Protein AF-A0AAD8A3L3-F1 (afdb_monomer)

Solvent-accessible surface area (backbone atoms only — not comparable to full-atom values): 3882 Å² total; per-residue (Å²): 132,84,84,83,89,83,84,90,77,82,88,74,84,66,97,54,66,86,72,51,85,49,67,69,59,44,50,53,49,50,53,45,53,54,48,28,43,77,70,58,76,44,82,71,54,68,69,56,50,52,53,54,50,53,65,74,74,107

Foldseek 3Di:
DDDDDDDDADPDDDPDLVPPPDPVVSVRVLVRVLVCPVVVVDDDDPVVVVVNVVVVVD

Mean predicted aligned error: 3.93 Å

Organism: Diploptera punctata (NCBI:txid6984)

Radius of gyration: 13.93 Å; Cα contacts (8 Å, |Δi|>4): 21; chains: 1; bounding box: 42×30×22 Å

InterPro domains:
  IPR000299 FERM domain [PS50057] (1-58)
  IPR019748 FERM central domain [PF00373] (19-58)
  IPR019748 FERM central domain [cd14473] (25-58)
  IPR035963 FERM superfamily, second domain [SSF47031] (10-58)

Sequence (58 aa):
TDPFTLYFGVKFYAADPCKLLEEITRYQFFLQVKQDILQGRLPVTFDLAAELGSYVVQ

Secondary structure (DSSP, 8-state):
-PPPP-----SS--S-GGG---HHHHHHHHHHHHHHHHTTSS---HHHHHHHHHHHH-

pLDDT: mean 93.17, std 4.18, range [72.19, 97.94]

Structure (mmCIF, N/CA/C/O backbone):
data_AF-A0AAD8A3L3-F1
#
_entry.id   AF-A0AAD8A3L3-F1
#
loop_
_atom_site.group_PDB
_atom_site.id
_atom_site.type_symbol
_atom_site.label_atom_id
_atom_site.label_alt_id
_atom_site.label_comp_id
_atom_site.label_asym_id
_atom_site.label_entity_id
_atom_site.label_seq_id
_atom_site.pdbx_PDB_ins_code
_atom_site.Cartn_x
_atom_site.Cartn_y
_atom_site.Cartn_z
_atom_site.occupancy
_atom_site.B_iso_or_equiv
_atom_site.auth_seq_id
_atom_site.auth_comp_id
_atom_site.auth_asym_id
_atom_site.auth_atom_id
_atom_site.pdbx_PDB_model_num
ATOM 1 N N . THR A 1 1 ? -28.004 -13.755 12.859 1.00 72.19 1 THR A N 1
ATOM 2 C CA . THR A 1 1 ? -27.448 -12.790 11.892 1.00 72.19 1 THR A CA 1
ATOM 3 C C . THR A 1 1 ? -25.951 -12.892 11.994 1.00 72.19 1 THR A C 1
ATOM 5 O O . THR A 1 1 ? -25.415 -12.592 13.054 1.00 72.19 1 THR A O 1
ATOM 8 N N . ASP A 1 2 ? -25.298 -13.409 10.958 1.00 80.75 2 ASP A N 1
ATOM 9 C CA . ASP A 1 2 ? -23.837 -13.501 10.941 1.00 80.75 2 ASP A CA 1
ATOM 10 C C . ASP A 1 2 ? -23.217 -12.092 10.905 1.00 80.75 2 ASP A C 1
ATOM 12 O O . ASP A 1 2 ? -23.813 -11.178 10.323 1.00 80.75 2 ASP A O 1
ATOM 16 N N . PRO A 1 3 ? -22.065 -11.870 11.559 1.00 89.81 3 PRO A N 1
ATOM 17 C CA . PRO A 1 3 ? -21.435 -10.557 11.610 1.00 89.81 3 PRO A CA 1
ATOM 18 C C . PRO A 1 3 ? -20.899 -10.132 10.235 1.00 89.81 3 PRO A C 1
ATOM 20 O O . PRO A 1 3 ? -20.295 -10.923 9.513 1.00 89.81 3 PRO A O 1
ATOM 23 N N . PHE A 1 4 ? -21.075 -8.853 9.889 1.00 91.81 4 PHE A N 1
ATOM 24 C CA . PHE A 1 4 ? -20.493 -8.274 8.677 1.00 91.81 4 PHE A CA 1
ATOM 25 C C . PHE A 1 4 ? -18.987 -8.050 8.853 1.00 91.81 4 PHE A C 1
ATOM 27 O O . PHE A 1 4 ? -18.555 -7.414 9.815 1.00 91.81 4 PHE A O 1
ATOM 34 N N . THR A 1 5 ? -18.182 -8.521 7.899 1.00 92.75 5 THR A N 1
ATOM 35 C CA . THR A 1 5 ? -16.748 -8.208 7.836 1.00 92.75 5 THR A CA 1
ATOM 36 C C . THR A 1 5 ? -16.537 -6.904 7.073 1.00 92.75 5 THR A C 1
ATOM 38 O O . THR A 1 5 ? -16.856 -6.812 5.889 1.00 92.75 5 THR A O 1
ATOM 41 N N . LEU A 1 6 ? -15.984 -5.897 7.749 1.00 92.00 6 LEU A N 1
ATOM 42 C CA . LEU A 1 6 ? -15.605 -4.618 7.152 1.00 92.00 6 LEU A CA 1
ATOM 43 C C . LEU A 1 6 ? -14.082 -4.524 7.059 1.00 92.00 6 LEU A C 1
ATOM 45 O O . LEU A 1 6 ? -13.372 -4.969 7.958 1.00 92.00 6 LEU A O 1
ATOM 49 N N . TYR A 1 7 ? -13.590 -3.914 5.983 1.00 89.75 7 TYR A N 1
ATOM 50 C CA . TYR A 1 7 ? -12.171 -3.631 5.791 1.00 89.75 7 TYR A CA 1
ATOM 51 C C . TYR A 1 7 ? -11.955 -2.121 5.743 1.00 89.75 7 TYR A C 1
ATOM 53 O O . TYR A 1 7 ? -12.596 -1.416 4.962 1.00 89.75 7 TYR A O 1
ATOM 61 N N . PHE A 1 8 ? -11.049 -1.636 6.585 1.00 90.38 8 PHE A N 1
ATOM 62 C CA .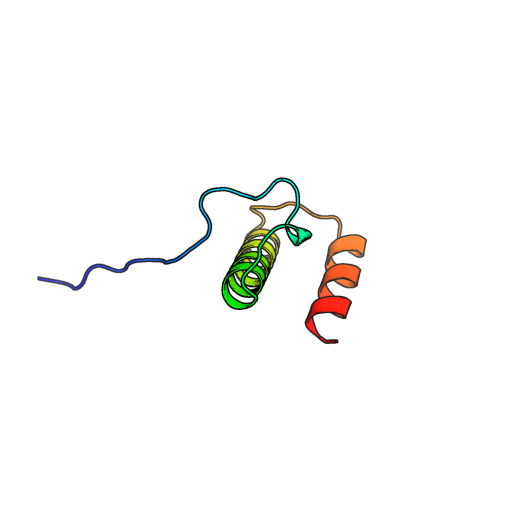 PHE A 1 8 ? -10.569 -0.264 6.537 1.00 90.38 8 PHE A CA 1
ATOM 63 C C . PHE A 1 8 ? -9.345 -0.199 5.623 1.00 90.38 8 PHE A C 1
ATOM 65 O O . PHE A 1 8 ? -8.395 -0.952 5.819 1.00 90.38 8 PHE A O 1
ATOM 72 N N . GLY A 1 9 ? -9.369 0.695 4.636 1.00 91.75 9 GLY A N 1
ATOM 73 C CA . GLY A 1 9 ? -8.273 0.851 3.685 1.00 91.75 9 GLY A CA 1
ATOM 74 C C . GLY A 1 9 ? -8.360 2.149 2.896 1.00 91.75 9 GLY A C 1
ATOM 75 O O . GLY A 1 9 ? -9.348 2.887 2.969 1.00 91.75 9 GLY A O 1
ATOM 76 N N . VAL A 1 10 ? -7.310 2.430 2.131 1.00 93.69 10 VAL A N 1
ATOM 77 C CA . VAL A 1 10 ? -7.214 3.647 1.320 1.00 93.69 10 VAL A CA 1
ATOM 78 C C . VAL A 1 10 ? -7.971 3.448 0.013 1.00 93.69 10 VAL A C 1
ATOM 80 O O . VAL A 1 10 ? -7.717 2.517 -0.745 1.00 93.69 10 VAL A O 1
ATOM 83 N N . LYS A 1 11 ? -8.906 4.360 -0.264 1.00 91.44 11 LYS A N 1
ATOM 84 C CA . LYS A 1 11 ? -9.673 4.382 -1.518 1.00 91.44 11 LYS A CA 1
ATOM 85 C C . LYS A 1 11 ? -9.104 5.356 -2.551 1.00 91.44 11 LYS A C 1
ATOM 87 O O . LYS A 1 11 ? -9.253 5.132 -3.748 1.00 91.44 11 LYS A O 1
ATOM 92 N N . PHE A 1 12 ? -8.474 6.435 -2.090 1.00 91.56 12 PHE A N 1
ATOM 93 C CA . PHE A 1 12 ? -7.919 7.489 -2.935 1.00 91.56 12 PHE A CA 1
ATOM 94 C C . PHE A 1 12 ? -6.465 7.743 -2.556 1.00 91.56 12 PHE A C 1
ATOM 96 O O . PHE A 1 12 ? -6.170 8.022 -1.394 1.00 91.56 12 PHE A O 1
ATOM 103 N N . TYR A 1 13 ? -5.573 7.656 -3.543 1.00 90.25 13 TYR A N 1
ATOM 104 C CA . TYR A 1 13 ? -4.146 7.871 -3.338 1.00 90.25 13 TYR A CA 1
ATOM 105 C C . TYR A 1 13 ? -3.818 9.363 -3.432 1.00 90.25 13 TYR A C 1
ATOM 107 O O . TYR A 1 13 ? -4.294 10.058 -4.331 1.00 90.25 13 TYR A O 1
ATOM 115 N N . ALA A 1 14 ? -3.008 9.864 -2.502 1.00 90.19 14 ALA A N 1
ATOM 116 C CA . ALA A 1 14 ? -2.487 11.215 -2.565 1.00 90.19 14 ALA A CA 1
ATOM 117 C C . ALA A 1 14 ? -1.445 11.274 -3.685 1.00 90.19 14 ALA A C 1
ATOM 119 O O . ALA A 1 14 ? -0.610 10.380 -3.796 1.00 90.19 14 ALA A O 1
ATOM 120 N N . ALA A 1 15 ? -1.471 12.340 -4.489 1.00 89.31 15 ALA A N 1
ATOM 121 C CA . ALA A 1 15 ? -0.457 12.559 -5.523 1.00 89.31 15 ALA A CA 1
ATOM 122 C C . ALA A 1 15 ? 0.951 12.733 -4.926 1.00 89.31 15 ALA A C 1
ATOM 124 O O . ALA A 1 15 ? 1.942 12.423 -5.576 1.00 89.31 15 ALA A O 1
ATOM 125 N N . ASP A 1 16 ? 1.022 13.229 -3.690 1.00 90.94 16 ASP A N 1
ATOM 126 C CA . ASP A 1 16 ? 2.253 13.353 -2.923 1.00 90.94 16 ASP A CA 1
ATOM 127 C C . ASP A 1 16 ? 1.992 12.916 -1.467 1.00 90.94 16 ASP A C 1
ATOM 129 O O . ASP A 1 16 ? 1.323 13.648 -0.724 1.00 90.94 16 ASP A O 1
ATOM 133 N N . PRO A 1 17 ? 2.474 11.731 -1.045 1.00 85.75 17 PRO A N 1
ATOM 134 C CA . PRO A 1 17 ? 2.261 11.217 0.306 1.00 85.75 17 PRO A CA 1
ATOM 135 C C . PRO A 1 17 ? 2.959 12.059 1.387 1.00 85.75 17 PRO A C 1
ATOM 137 O O . PRO A 1 17 ? 2.540 12.014 2.544 1.00 85.75 17 PRO A O 1
ATOM 140 N N . CYS A 1 18 ? 3.951 12.888 1.036 1.00 87.12 18 CYS A N 1
ATOM 141 C CA . CYS A 1 18 ? 4.617 13.794 1.977 1.00 87.12 18 CYS A CA 1
ATOM 142 C C . CYS A 1 18 ? 3.711 14.947 2.437 1.00 87.12 18 CYS A C 1
ATOM 144 O O . CYS A 1 18 ? 3.994 15.584 3.450 1.00 87.12 18 CYS A O 1
ATOM 146 N N . LYS A 1 19 ? 2.600 15.207 1.732 1.00 90.25 19 LYS A N 1
ATOM 147 C CA . LYS A 1 19 ? 1.609 16.233 2.108 1.00 90.25 19 LYS A CA 1
ATOM 148 C C . LYS A 1 19 ? 0.606 15.762 3.157 1.00 90.25 19 LYS A C 1
ATOM 150 O O . LYS A 1 19 ? -0.175 16.570 3.655 1.00 90.25 19 LYS A O 1
ATOM 155 N N . LEU A 1 20 ? 0.595 14.470 3.484 1.00 92.38 20 LEU A N 1
ATOM 156 C CA . LEU A 1 20 ? -0.228 13.951 4.570 1.00 92.38 20 LEU A CA 1
ATOM 157 C C . LEU A 1 20 ? 0.307 14.507 5.891 1.00 92.38 20 LEU A C 1
ATOM 159 O O . LEU A 1 20 ? 1.460 14.263 6.237 1.00 92.38 20 LEU A O 1
ATOM 163 N N . LEU A 1 21 ? -0.523 15.260 6.612 1.00 92.62 21 LEU A N 1
ATOM 164 C CA . LEU A 1 21 ? -0.127 15.956 7.840 1.00 92.62 21 LEU A CA 1
ATOM 165 C C . LEU A 1 21 ? 0.107 14.976 8.991 1.00 92.62 21 LEU A C 1
ATOM 167 O O . 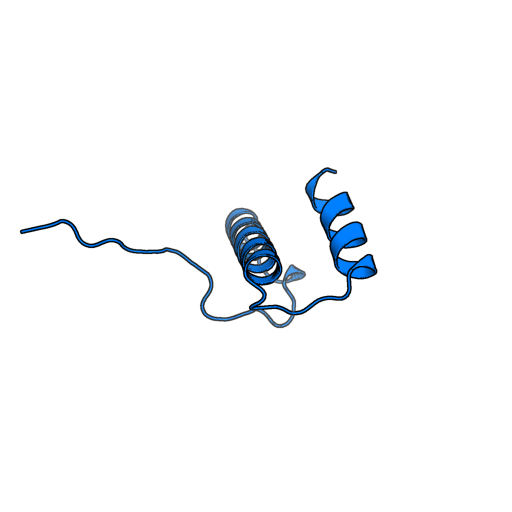LEU A 1 21 ? 1.122 15.036 9.688 1.00 92.62 21 LEU A O 1
ATOM 171 N N . GLU A 1 22 ? -0.828 14.050 9.161 1.00 96.06 22 GLU A N 1
ATOM 172 C CA . GLU A 1 22 ? -0.866 13.142 10.295 1.00 96.06 22 GLU A CA 1
ATOM 173 C C . GLU A 1 22 ? 0.010 11.917 10.040 1.00 96.06 22 GLU A C 1
ATOM 175 O O . GLU A 1 22 ? -0.079 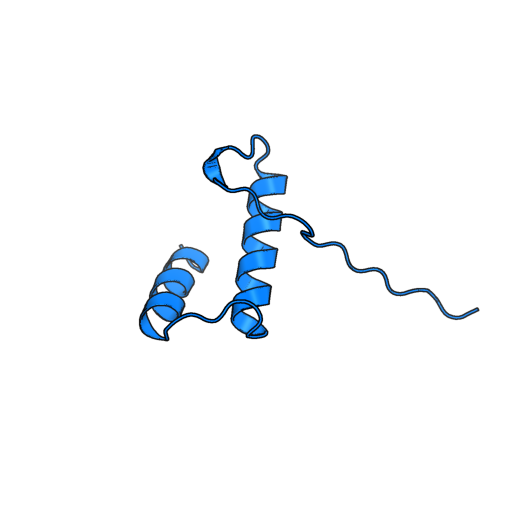11.256 9.001 1.00 96.06 22 GLU A O 1
ATOM 180 N N . GLU A 1 23 ? 0.823 11.569 11.031 1.00 94.31 23 GLU A N 1
ATOM 181 C CA . GLU A 1 23 ? 1.683 10.390 10.973 1.00 94.31 23 GLU A CA 1
ATOM 182 C C . GLU A 1 23 ? 0.882 9.092 10.855 1.00 94.31 23 GLU A C 1
ATOM 184 O O . GLU A 1 23 ? 1.235 8.223 10.060 1.00 94.31 23 GLU A O 1
ATOM 189 N N . ILE A 1 24 ? -0.251 8.997 11.560 1.00 93.94 24 ILE A N 1
ATOM 190 C CA . ILE A 1 24 ? -1.142 7.837 11.466 1.00 93.94 24 ILE A CA 1
ATOM 191 C C . ILE A 1 24 ? -1.649 7.634 10.035 1.00 93.94 24 ILE A C 1
ATOM 193 O O . ILE A 1 24 ? -1.655 6.513 9.532 1.00 93.94 24 ILE A O 1
ATOM 197 N N . THR A 1 25 ? -2.010 8.713 9.343 1.00 94.94 25 THR A N 1
ATOM 198 C CA . THR A 1 25 ? -2.524 8.657 7.972 1.00 94.94 25 THR A CA 1
ATOM 199 C C . THR A 1 25 ? -1.421 8.251 6.992 1.00 94.94 25 THR A C 1
ATOM 201 O O . THR A 1 25 ? -1.665 7.421 6.113 1.00 94.94 25 THR A O 1
ATOM 204 N N . ARG A 1 26 ? -0.184 8.739 7.185 1.00 94.69 26 ARG A N 1
ATOM 205 C CA . ARG A 1 26 ? 0.998 8.272 6.431 1.00 94.69 26 ARG A CA 1
ATOM 206 C C . ARG A 1 26 ? 1.252 6.780 6.639 1.00 94.69 26 ARG A C 1
ATOM 208 O O . ARG A 1 26 ? 1.488 6.062 5.671 1.00 94.69 26 ARG A O 1
ATOM 215 N N . TYR A 1 27 ? 1.152 6.305 7.878 1.00 93.75 27 TYR A N 1
ATOM 216 C CA . TYR A 1 27 ? 1.350 4.894 8.196 1.00 93.75 27 TYR A CA 1
ATOM 217 C C . TYR A 1 27 ? 0.279 3.994 7.560 1.00 93.75 27 TYR A C 1
ATOM 219 O O . TYR A 1 27 ? 0.609 2.963 6.978 1.00 93.75 27 TYR A O 1
ATOM 227 N N . GLN A 1 28 ? -0.994 4.405 7.577 1.00 95.00 28 GLN A N 1
ATOM 228 C CA . GLN A 1 28 ? -2.063 3.675 6.880 1.00 95.00 28 GLN A CA 1
ATOM 229 C C . GLN A 1 28 ? -1.837 3.631 5.362 1.00 95.00 28 GLN A C 1
ATOM 231 O O . GLN A 1 28 ? -2.057 2.595 4.735 1.00 95.00 28 GLN A O 1
ATOM 236 N N . PHE A 1 29 ? -1.327 4.717 4.774 1.00 95.50 29 PHE A N 1
ATOM 237 C CA . PHE A 1 29 ? -0.906 4.736 3.372 1.00 95.50 29 PHE A CA 1
ATOM 238 C C . PHE A 1 29 ? 0.189 3.718 3.076 1.00 95.50 29 PHE A C 1
ATOM 240 O O . PHE A 1 29 ? 0.081 2.949 2.123 1.00 95.50 29 PHE A O 1
ATOM 247 N N . PHE A 1 30 ? 1.225 3.697 3.912 1.00 95.00 30 PHE A N 1
ATOM 248 C CA . PHE A 1 30 ? 2.315 2.736 3.809 1.00 95.00 30 PHE A CA 1
ATOM 249 C C . PHE A 1 30 ? 1.798 1.290 3.862 1.00 95.00 30 PHE A C 1
ATOM 251 O O . PHE A 1 30 ? 2.137 0.480 2.996 1.00 95.00 30 PHE A O 1
ATOM 258 N N . LEU A 1 31 ? 0.935 0.972 4.834 1.00 95.31 31 LEU A N 1
ATOM 259 C CA . LEU A 1 31 ? 0.357 -0.364 4.972 1.00 95.31 31 LEU A CA 1
ATOM 260 C C . LEU A 1 31 ? -0.460 -0.768 3.744 1.00 95.31 31 LEU A C 1
ATOM 262 O O . LEU A 1 31 ? -0.319 -1.899 3.273 1.00 95.31 31 LEU A O 1
ATOM 266 N N . GLN A 1 32 ? -1.266 0.152 3.208 1.00 96.06 32 GLN A N 1
ATOM 267 C CA . GLN A 1 32 ? -2.032 -0.095 1.993 1.00 96.06 32 GLN A CA 1
ATOM 268 C C . GLN A 1 32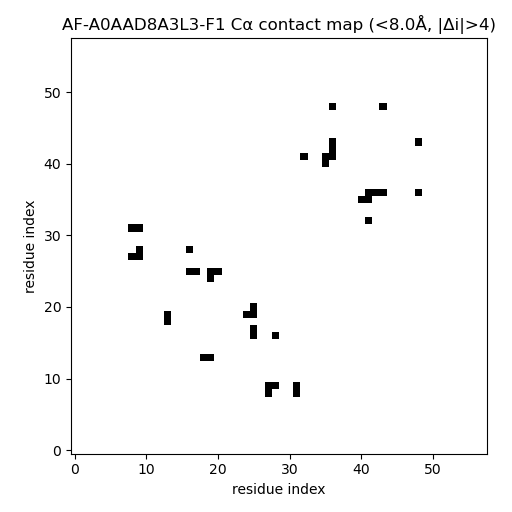 ? -1.108 -0.400 0.808 1.00 96.06 32 GLN A C 1
ATOM 270 O O . GLN A 1 32 ? -1.273 -1.436 0.169 1.00 96.06 32 GLN A O 1
ATOM 275 N N . VAL A 1 33 ? -0.115 0.457 0.541 1.00 95.12 33 VAL A N 1
ATOM 276 C CA . VAL A 1 33 ? 0.815 0.288 -0.590 1.00 95.12 33 VAL A CA 1
ATOM 277 C C . VAL A 1 33 ? 1.566 -1.039 -0.481 1.00 95.12 33 VAL A C 1
ATOM 279 O O . VAL A 1 33 ? 1.643 -1.791 -1.452 1.00 95.12 33 VAL A O 1
ATOM 282 N N . LYS A 1 34 ? 2.053 -1.383 0.717 1.00 95.56 34 LYS A N 1
ATOM 283 C CA . LYS A 1 34 ? 2.690 -2.680 0.980 1.00 95.56 34 LYS A CA 1
ATOM 284 C C . LYS A 1 34 ? 1.750 -3.840 0.650 1.00 95.56 34 LYS A C 1
ATOM 286 O O . LYS A 1 34 ? 2.164 -4.812 0.021 1.00 95.56 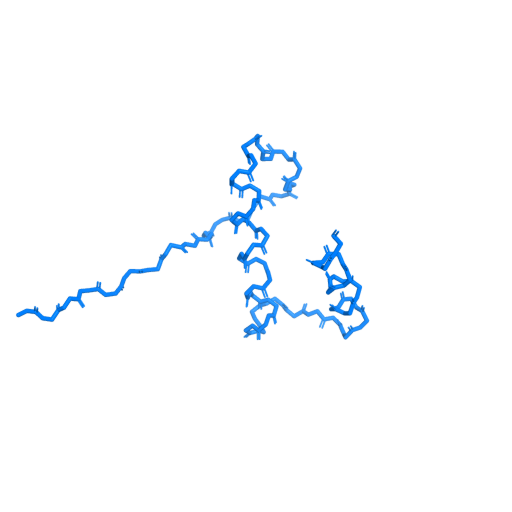34 LYS A O 1
ATOM 291 N N . GLN A 1 35 ? 0.490 -3.759 1.077 1.00 95.50 35 GLN A N 1
ATOM 292 C CA . GLN A 1 35 ? -0.503 -4.792 0.795 1.00 95.50 35 GLN A CA 1
ATOM 293 C C . GLN A 1 35 ? -0.816 -4.892 -0.705 1.00 95.50 35 GLN A C 1
ATOM 295 O O . GLN A 1 35 ? -0.947 -6.001 -1.215 1.00 95.50 35 GLN A O 1
ATOM 300 N N . ASP A 1 36 ? -0.890 -3.771 -1.421 1.00 95.19 36 ASP A N 1
ATOM 301 C CA . ASP A 1 36 ? -1.148 -3.754 -2.863 1.00 95.19 36 ASP A CA 1
ATOM 302 C C . ASP A 1 36 ? -0.020 -4.391 -3.667 1.00 95.19 36 ASP A C 1
ATOM 304 O O . ASP A 1 36 ? -0.297 -5.124 -4.616 1.00 95.19 36 ASP A O 1
ATOM 308 N N . ILE A 1 37 ? 1.233 -4.155 -3.269 1.00 95.81 37 ILE A N 1
ATOM 309 C CA . ILE A 1 37 ? 2.406 -4.807 -3.861 1.00 95.81 37 ILE A CA 1
ATOM 310 C C . ILE A 1 37 ? 2.324 -6.321 -3.638 1.00 95.81 37 ILE A C 1
ATOM 312 O O . ILE A 1 37 ? 2.407 -7.094 -4.590 1.00 95.81 37 ILE A O 1
ATOM 316 N N . LEU A 1 38 ? 2.089 -6.755 -2.394 1.00 94.56 38 LEU A N 1
ATOM 317 C CA . LEU A 1 38 ? 2.016 -8.179 -2.044 1.00 94.56 38 LEU A CA 1
ATOM 318 C C . LEU A 1 38 ? 0.846 -8.908 -2.721 1.00 94.56 38 LEU A C 1
ATOM 320 O O . LEU A 1 38 ? 0.955 -10.092 -3.027 1.00 94.56 38 LEU A O 1
ATOM 324 N N . GLN A 1 39 ? -0.271 -8.217 -2.950 1.00 95.12 39 GLN A N 1
ATOM 325 C CA . GLN A 1 39 ? -1.442 -8.765 -3.641 1.00 95.12 39 GLN A CA 1
ATOM 326 C C . GLN A 1 39 ? -1.354 -8.637 -5.171 1.00 95.12 39 GLN A C 1
ATOM 328 O O . GLN A 1 39 ? -2.269 -9.075 -5.865 1.00 95.12 39 GLN A O 1
ATOM 333 N N . GLY A 1 40 ? -0.291 -8.024 -5.705 1.00 94.00 40 GLY A N 1
ATOM 334 C CA . GLY A 1 40 ? -0.116 -7.791 -7.140 1.00 94.00 40 GLY A CA 1
ATOM 335 C C . GLY A 1 40 ? -1.047 -6.727 -7.733 1.00 94.00 40 GLY A C 1
ATOM 336 O O . GLY A 1 40 ? -1.129 -6.604 -8.952 1.00 94.00 40 GLY A O 1
ATOM 337 N N . ARG A 1 41 ? -1.748 -5.946 -6.898 1.00 94.56 41 ARG A N 1
ATOM 338 C CA . ARG A 1 41 ? -2.568 -4.802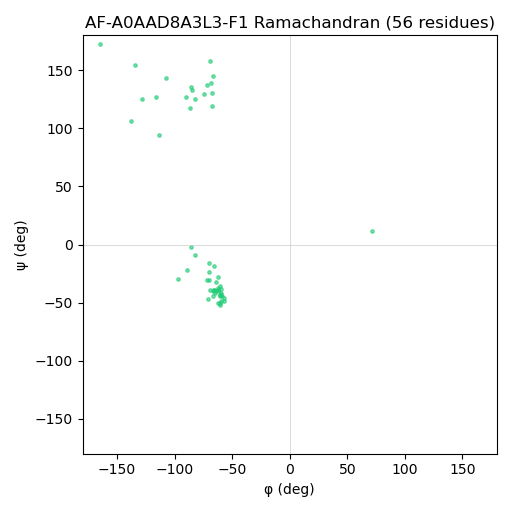 -7.341 1.00 94.56 41 ARG A CA 1
ATOM 339 C C . ARG A 1 41 ? -1.708 -3.627 -7.792 1.00 94.56 41 ARG A C 1
ATOM 341 O O . ARG A 1 41 ? -2.127 -2.871 -8.664 1.00 94.56 41 ARG A O 1
ATOM 348 N N . LEU A 1 42 ? -0.523 -3.491 -7.199 1.00 94.44 42 LEU A N 1
ATOM 349 C CA . LEU A 1 42 ? 0.494 -2.530 -7.600 1.00 94.44 42 LEU A CA 1
ATOM 350 C C . LEU A 1 42 ? 1.712 -3.293 -8.144 1.00 94.44 42 LEU A C 1
ATOM 352 O O . LEU A 1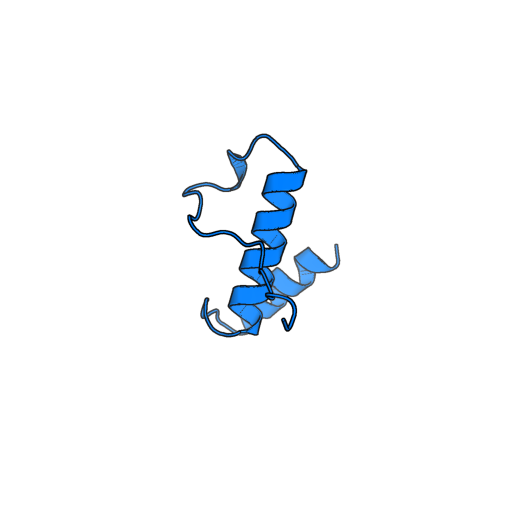 42 ? 2.549 -3.733 -7.355 1.00 94.44 42 LEU A O 1
ATOM 356 N N . PRO A 1 43 ? 1.804 -3.502 -9.470 1.00 95.81 43 PRO A N 1
ATOM 357 C CA . PRO A 1 43 ? 2.927 -4.214 -10.059 1.00 95.81 43 PRO A CA 1
ATOM 358 C C . PRO A 1 43 ? 4.210 -3.393 -9.916 1.00 95.81 43 PRO A C 1
ATOM 360 O O . PRO A 1 43 ? 4.260 -2.216 -10.271 1.00 95.81 43 PRO A O 1
ATOM 363 N N . VAL A 1 44 ? 5.256 -4.042 -9.418 1.00 96.81 44 VAL A N 1
ATOM 364 C CA . VAL A 1 44 ? 6.600 -3.480 -9.259 1.00 96.81 44 VAL A CA 1
ATOM 365 C C . VAL A 1 44 ? 7.626 -4.492 -9.762 1.00 96.81 44 VAL A C 1
ATOM 367 O O . VAL A 1 44 ? 7.360 -5.696 -9.787 1.00 96.81 44 VAL A O 1
ATOM 370 N N . THR A 1 45 ? 8.797 -4.020 -10.186 1.00 97.75 45 THR A N 1
ATOM 371 C CA . THR A 1 45 ? 9.912 -4.916 -10.518 1.00 97.75 45 THR A CA 1
ATOM 372 C C . THR A 1 45 ? 10.456 -5.568 -9.248 1.00 97.75 45 THR A C 1
ATOM 374 O O . THR A 1 45 ? 10.277 -5.050 -8.145 1.00 97.75 45 THR A O 1
ATOM 377 N N . PHE A 1 46 ? 11.136 -6.707 -9.393 1.00 95.75 46 PHE A N 1
ATOM 378 C CA . PHE A 1 46 ? 11.745 -7.391 -8.251 1.00 95.75 46 PHE A CA 1
ATOM 379 C C . PHE A 1 46 ? 12.773 -6.506 -7.533 1.00 95.75 46 PHE A C 1
ATOM 381 O O . PHE A 1 46 ? 12.745 -6.419 -6.309 1.00 95.75 46 PHE A O 1
ATOM 388 N N . ASP A 1 47 ? 13.616 -5.801 -8.291 1.00 97.94 47 ASP A N 1
ATOM 389 C CA . ASP A 1 47 ? 14.635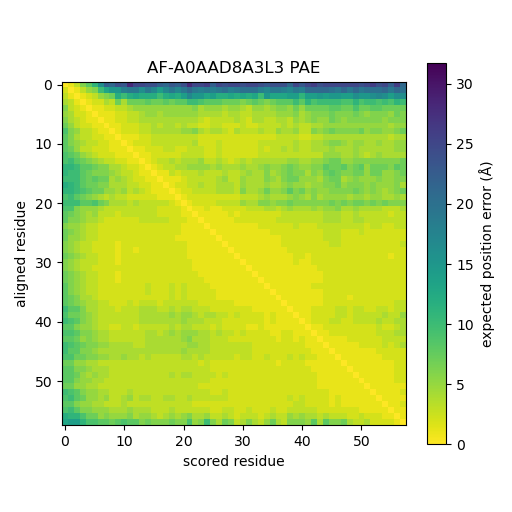 -4.908 -7.731 1.00 97.94 47 ASP A CA 1
ATOM 390 C C . ASP A 1 47 ? 14.001 -3.796 -6.888 1.00 97.94 47 ASP A C 1
ATOM 392 O O . ASP A 1 47 ? 14.419 -3.557 -5.756 1.00 97.94 47 ASP A O 1
ATOM 396 N N . LEU A 1 48 ? 12.919 -3.188 -7.391 1.00 97.69 48 LEU A N 1
ATOM 397 C CA . LEU A 1 48 ? 12.176 -2.170 -6.653 1.00 97.69 48 LEU A CA 1
ATOM 398 C C . LEU A 1 48 ? 11.487 -2.763 -5.417 1.00 97.69 48 LEU A C 1
ATOM 400 O O . LEU A 1 48 ? 11.483 -2.146 -4.357 1.00 97.69 48 LEU A O 1
ATOM 404 N N . ALA A 1 49 ? 10.916 -3.965 -5.516 1.00 95.94 49 ALA A N 1
ATOM 405 C CA . ALA A 1 49 ? 10.318 -4.638 -4.365 1.00 95.94 49 ALA A CA 1
ATOM 406 C C . ALA A 1 49 ? 11.356 -4.933 -3.267 1.00 95.94 49 ALA A C 1
ATOM 408 O O . ALA A 1 49 ? 11.052 -4.775 -2.085 1.00 95.94 49 ALA A O 1
ATOM 409 N N . ALA A 1 50 ? 12.572 -5.334 -3.647 1.00 96.25 50 ALA A N 1
ATOM 410 C CA . ALA A 1 50 ? 13.672 -5.578 -2.720 1.00 96.25 50 ALA A CA 1
ATOM 411 C C . ALA A 1 50 ? 14.142 -4.281 -2.042 1.00 96.25 50 ALA A C 1
ATOM 413 O O . ALA A 1 50 ? 14.302 -4.251 -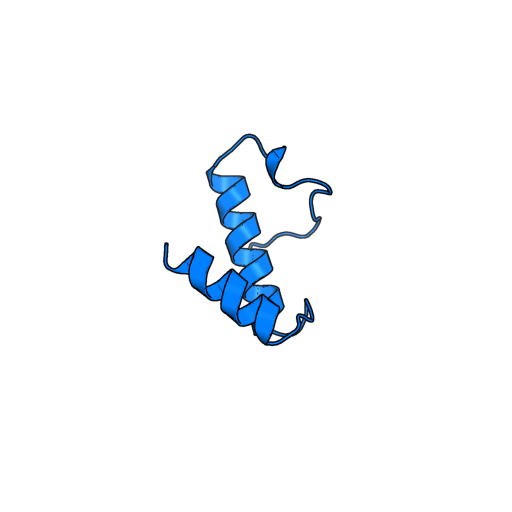0.821 1.00 96.25 50 ALA A O 1
ATOM 414 N N . GLU A 1 51 ? 14.293 -3.200 -2.810 1.00 97.44 51 GLU A N 1
ATOM 415 C CA . GLU A 1 51 ? 14.635 -1.873 -2.290 1.00 97.44 51 GLU A CA 1
ATOM 416 C C . GLU A 1 51 ? 13.571 -1.366 -1.304 1.00 97.44 51 GLU A C 1
ATOM 418 O O . GLU A 1 51 ? 13.891 -1.032 -0.162 1.00 97.44 51 GLU A O 1
ATOM 423 N N . LEU A 1 52 ? 12.290 -1.405 -1.684 1.00 96.19 52 LEU A N 1
ATOM 424 C CA . LEU A 1 52 ? 11.177 -1.041 -0.801 1.00 96.19 52 LEU A CA 1
ATOM 425 C C . LEU A 1 52 ? 11.130 -1.922 0.453 1.00 96.19 52 LEU A C 1
ATOM 427 O O . LEU A 1 52 ? 10.867 -1.428 1.548 1.00 96.19 52 LEU A O 1
ATOM 431 N N . GLY A 1 53 ? 11.423 -3.216 0.312 1.00 94.94 53 GLY A N 1
ATOM 432 C CA . GLY A 1 53 ? 11.539 -4.145 1.433 1.00 94.94 53 GLY A CA 1
ATOM 433 C C . GLY A 1 53 ? 12.640 -3.756 2.418 1.00 94.94 53 GLY A C 1
ATOM 434 O O . GLY A 1 53 ? 12.441 -3.896 3.623 1.00 94.94 53 GLY A O 1
ATOM 435 N N . SER A 1 54 ? 13.762 -3.209 1.942 1.00 96.88 54 SER A N 1
ATOM 436 C CA . SER A 1 54 ? 14.819 -2.713 2.830 1.00 96.88 54 SER A CA 1
ATOM 437 C C . SER A 1 54 ? 14.346 -1.534 3.692 1.00 96.88 54 SER A C 1
ATOM 439 O O . SER A 1 54 ? 14.597 -1.526 4.895 1.00 96.88 54 SER A O 1
ATOM 441 N N . TYR A 1 55 ? 13.559 -0.611 3.123 1.00 95.50 55 TYR A N 1
ATOM 442 C CA . TYR A 1 55 ? 12.991 0.529 3.854 1.00 95.50 55 TYR A CA 1
ATOM 443 C C . TYR A 1 55 ? 11.903 0.141 4.858 1.00 95.50 55 TYR A C 1
ATOM 445 O O . TYR A 1 55 ? 11.665 0.868 5.813 1.00 95.50 55 TYR A O 1
ATOM 453 N N . VAL A 1 56 ? 11.237 -0.998 4.660 1.00 93.81 56 VAL A N 1
ATOM 454 C CA . VAL A 1 56 ? 10.243 -1.525 5.611 1.00 93.81 56 VAL A CA 1
ATOM 455 C C . VAL A 1 56 ? 10.903 -2.020 6.905 1.00 93.81 56 VAL A C 1
ATOM 457 O O . VAL A 1 56 ? 10.255 -2.017 7.949 1.00 93.81 56 VAL A O 1
ATOM 460 N N . VAL A 1 57 ? 12.148 -2.502 6.827 1.00 93.00 57 VAL A N 1
ATOM 461 C CA . VAL A 1 57 ? 12.888 -3.086 7.964 1.00 93.00 57 VAL A CA 1
ATOM 462 C C . VAL A 1 57 ? 13.691 -2.036 8.743 1.00 93.00 57 VAL A C 1
ATOM 464 O O . VAL A 1 57 ? 14.036 -2.291 9.896 1.00 93.00 57 VAL A O 1
ATOM 467 N N . GLN A 1 58 ? 13.999 -0.898 8.115 1.00 91.25 58 GLN A N 1
ATOM 468 C CA . GLN A 1 58 ? 14.742 0.220 8.706 1.00 91.25 58 GLN A CA 1
ATOM 469 C C . GLN A 1 58 ? 14.028 0.825 9.922 1.00 91.25 58 GLN A C 1
ATOM 471 O O . GLN A 1 58 ? 14.750 1.142 10.896 1.00 91.25 58 GLN A O 1
#